Protein AF-A0A7C6JVG3-F1 (afdb_monomer)

Structure (mmCIF, N/CA/C/O backbone):
data_AF-A0A7C6JVG3-F1
#
_entry.id   AF-A0A7C6JVG3-F1
#
loop_
_atom_site.group_PDB
_atom_site.id
_atom_site.type_symbol
_atom_site.label_atom_id
_atom_site.label_alt_id
_atom_site.label_comp_id
_atom_site.label_asym_id
_atom_site.label_entity_id
_atom_site.label_seq_id
_atom_site.pdbx_PDB_ins_code
_atom_site.Cartn_x
_atom_site.Cartn_y
_atom_site.Cartn_z
_atom_site.occupancy
_atom_site.B_iso_or_equiv
_atom_site.auth_seq_id
_atom_site.auth_comp_id
_atom_site.auth_asym_id
_atom_site.auth_atom_id
_atom_site.pdbx_PDB_model_num
ATOM 1 N N . MET A 1 1 ? 0.412 -24.689 25.038 1.00 75.25 1 MET A N 1
ATOM 2 C CA . MET A 1 1 ? 0.432 -23.266 24.631 1.00 75.25 1 MET A CA 1
ATOM 3 C C . MET A 1 1 ? -0.955 -22.694 24.893 1.00 75.25 1 MET A C 1
ATOM 5 O O . MET A 1 1 ? -1.915 -23.404 24.629 1.00 75.25 1 MET A O 1
ATOM 9 N N . GLN A 1 2 ? -1.073 -21.502 25.481 1.00 91.62 2 GLN A N 1
ATOM 10 C CA . GLN A 1 2 ? -2.370 -20.854 25.748 1.00 91.62 2 GLN A CA 1
ATOM 11 C C . GLN A 1 2 ? -2.639 -19.769 24.689 1.00 91.62 2 GLN A C 1
ATOM 13 O O . GLN A 1 2 ? -1.689 -19.260 24.100 1.00 91.62 2 GLN A O 1
ATOM 18 N N . SER A 1 3 ? -3.911 -19.444 24.431 1.00 92.44 3 SER A N 1
ATOM 19 C CA . SER A 1 3 ? -4.344 -18.483 23.402 1.00 92.44 3 SER A CA 1
ATOM 20 C C . SER A 1 3 ? -5.094 -17.310 24.038 1.00 92.44 3 SER A C 1
ATOM 22 O O . SER A 1 3 ? -5.972 -17.516 24.876 1.00 92.44 3 SER A O 1
ATOM 24 N N . LEU A 1 4 ? -4.746 -16.089 23.627 1.00 92.50 4 LEU A N 1
ATOM 25 C CA . LEU A 1 4 ? -5.483 -14.865 23.933 1.00 92.50 4 LEU A CA 1
ATOM 26 C C . LEU A 1 4 ? -6.279 -14.456 22.694 1.00 92.50 4 LEU A C 1
ATOM 28 O O . LEU A 1 4 ? -5.717 -14.383 21.605 1.00 92.50 4 LEU A O 1
ATOM 32 N N . ASN A 1 5 ? -7.570 -14.181 22.870 1.00 93.50 5 ASN A N 1
ATOM 33 C CA . ASN A 1 5 ? -8.481 -13.836 21.781 1.00 93.50 5 ASN A CA 1
ATOM 34 C C . ASN A 1 5 ? -9.081 -12.454 22.044 1.00 93.50 5 ASN A C 1
ATOM 36 O O . ASN A 1 5 ? -9.741 -12.248 23.063 1.00 93.50 5 ASN A O 1
ATOM 40 N N . PHE A 1 6 ? -8.849 -11.512 21.135 1.00 94.25 6 PHE A N 1
ATOM 41 C CA . PHE A 1 6 ? -9.436 -10.173 21.145 1.00 94.25 6 PHE A CA 1
ATOM 42 C C . PHE A 1 6 ? -9.564 -9.662 19.705 1.00 94.25 6 PHE A C 1
ATOM 44 O O . PHE A 1 6 ? -8.963 -10.223 18.793 1.00 94.25 6 PHE A O 1
ATOM 51 N N . ASN A 1 7 ? -10.368 -8.619 19.499 1.00 91.38 7 ASN A N 1
ATOM 52 C CA . ASN A 1 7 ? -10.447 -7.946 18.207 1.00 91.38 7 ASN A CA 1
ATOM 53 C C . ASN A 1 7 ? -9.240 -7.007 18.063 1.00 91.38 7 ASN A C 1
ATOM 55 O O . ASN A 1 7 ? -9.133 -6.032 18.806 1.00 91.38 7 ASN A O 1
ATOM 59 N N . ASP A 1 8 ? -8.343 -7.321 17.132 1.00 91.00 8 ASP A N 1
ATOM 60 C CA . ASP A 1 8 ? -7.106 -6.581 16.861 1.00 91.00 8 ASP A CA 1
ATOM 61 C C . ASP A 1 8 ? -7.293 -5.398 15.891 1.00 91.00 8 ASP A C 1
ATOM 63 O O . ASP A 1 8 ? -6.340 -4.674 15.602 1.00 91.00 8 ASP A O 1
ATOM 67 N N . GLY A 1 9 ? -8.527 -5.156 15.440 1.00 91.94 9 GLY A N 1
ATOM 68 C CA . GLY A 1 9 ? -8.923 -3.978 14.673 1.00 91.94 9 GLY A CA 1
ATOM 69 C C . GLY A 1 9 ? -8.650 -4.059 13.172 1.00 91.94 9 GLY A C 1
ATOM 70 O O . GLY A 1 9 ? -8.957 -3.096 12.467 1.00 91.94 9 GLY A O 1
ATOM 71 N N . TYR A 1 10 ? -8.108 -5.166 12.652 1.00 94.19 10 TYR A N 1
ATOM 72 C CA . TYR A 1 10 ? -7.883 -5.298 11.212 1.00 94.19 10 TYR A CA 1
ATOM 73 C C . TYR A 1 10 ? -9.198 -5.336 10.425 1.00 94.19 10 TYR A C 1
ATOM 75 O O . TYR A 1 10 ? -10.163 -6.009 10.787 1.00 94.19 10 TYR A O 1
ATOM 83 N N . LYS A 1 11 ? -9.208 -4.623 9.298 1.00 93.50 11 LYS A N 1
ATOM 84 C CA . LYS A 1 11 ? -10.238 -4.708 8.260 1.00 93.50 11 LYS A CA 1
ATOM 85 C C . LYS A 1 11 ? -9.627 -5.227 6.974 1.00 93.50 11 LYS A C 1
ATOM 87 O O . LYS A 1 11 ? -8.496 -4.871 6.649 1.00 93.50 11 LYS A O 1
ATOM 92 N N . GLU A 1 12 ? -10.390 -6.032 6.249 1.00 94.69 12 GLU A N 1
ATOM 93 C CA . GLU A 1 12 ? -9.956 -6.723 5.036 1.00 94.69 12 GLU A CA 1
ATOM 94 C C . GLU A 1 12 ? -10.675 -6.178 3.800 1.00 94.69 12 GLU A C 1
ATOM 96 O O . GLU A 1 12 ? -11.862 -5.850 3.843 1.00 94.69 12 GLU A O 1
ATOM 101 N N . PHE A 1 13 ? -9.943 -6.083 2.692 1.00 92.50 13 PHE A N 1
ATOM 102 C CA . PHE A 1 13 ? -10.428 -5.554 1.423 1.00 92.50 13 PHE A CA 1
ATOM 103 C C . PHE A 1 13 ? -9.912 -6.422 0.278 1.00 92.50 13 PHE A C 1
ATOM 105 O O . PHE A 1 13 ? -8.703 -6.619 0.145 1.00 92.50 13 PHE A O 1
ATOM 112 N N . CYS A 1 14 ? -10.818 -6.909 -0.569 1.00 94.75 14 CYS A N 1
ATOM 113 C CA . CYS A 1 14 ? -10.450 -7.597 -1.801 1.00 94.75 14 CYS A CA 1
ATOM 114 C C . CYS A 1 14 ? -10.175 -6.590 -2.926 1.00 94.75 14 CYS A C 1
ATOM 116 O O . CYS A 1 14 ? -10.896 -5.606 -3.114 1.00 94.75 14 CYS A O 1
ATOM 118 N N . ILE A 1 15 ? -9.125 -6.834 -3.704 1.00 94.56 15 ILE A N 1
ATOM 119 C CA . ILE A 1 15 ? -8.788 -6.013 -4.868 1.00 94.56 15 ILE A CA 1
ATOM 120 C C . ILE A 1 15 ? -9.606 -6.504 -6.062 1.00 94.56 15 ILE A C 1
ATOM 122 O O . ILE A 1 15 ? -9.512 -7.664 -6.443 1.00 94.56 15 ILE A O 1
ATOM 126 N N . ASN A 1 16 ? -10.372 -5.611 -6.695 1.00 93.38 16 ASN A N 1
ATOM 127 C CA . ASN A 1 16 ? -11.180 -5.909 -7.888 1.00 93.38 16 ASN A CA 1
ATOM 128 C C . ASN A 1 16 ? -12.170 -7.080 -7.714 1.00 93.38 16 ASN A C 1
ATOM 130 O O . ASN A 1 16 ? -12.418 -7.814 -8.668 1.00 93.38 16 ASN A O 1
ATOM 134 N N . ASN A 1 17 ? -12.746 -7.239 -6.516 1.00 94.75 17 ASN A N 1
ATOM 135 C CA . ASN A 1 17 ? -13.638 -8.353 -6.157 1.00 94.75 17 ASN A CA 1
ATOM 136 C C . ASN A 1 17 ? -12.985 -9.745 -6.272 1.00 94.75 17 ASN A C 1
ATOM 138 O O . ASN A 1 17 ? -13.682 -10.745 -6.419 1.00 94.75 17 ASN A O 1
ATOM 142 N N . ASP A 1 18 ? -11.655 -9.813 -6.219 1.00 95.62 18 ASP A N 1
ATOM 143 C CA . ASP A 1 18 ? -10.903 -11.062 -6.186 1.00 95.62 18 ASP A CA 1
ATOM 144 C C . ASP A 1 18 ? -10.586 -11.430 -4.731 1.00 95.62 18 ASP A C 1
ATOM 146 O O . ASP A 1 18 ? -9.718 -10.827 -4.094 1.00 95.62 18 ASP A O 1
ATOM 150 N N . GLU A 1 19 ? -11.300 -12.422 -4.194 1.00 94.81 19 GLU A N 1
ATOM 151 C CA . GLU A 1 19 ? -11.136 -12.912 -2.816 1.00 94.81 19 GLU A CA 1
ATOM 152 C C . GLU A 1 19 ? -9.759 -13.538 -2.553 1.00 94.81 19 GLU A C 1
ATOM 154 O O . GLU A 1 19 ? -9.372 -13.716 -1.402 1.00 94.81 19 GLU A O 1
ATOM 159 N N . THR A 1 20 ? -8.976 -13.833 -3.594 1.00 94.94 20 THR A N 1
ATOM 160 C CA . THR A 1 20 ? -7.588 -14.293 -3.432 1.00 94.94 20 THR A CA 1
ATOM 161 C C . THR A 1 20 ? -6.608 -13.135 -3.232 1.00 94.94 20 THR A C 1
ATOM 163 O O . THR A 1 20 ? -5.456 -13.344 -2.848 1.00 94.94 20 THR A O 1
ATOM 166 N N . ARG A 1 21 ? -7.056 -11.895 -3.463 1.00 95.38 21 ARG A N 1
ATOM 167 C CA . ARG A 1 21 ? -6.243 -10.679 -3.401 1.00 95.38 21 ARG A CA 1
ATOM 168 C C . ARG A 1 21 ? -6.729 -9.775 -2.282 1.00 95.38 21 ARG A C 1
ATOM 170 O O . ARG A 1 21 ? -7.323 -8.725 -2.527 1.00 95.38 21 ARG A O 1
ATOM 177 N N . VAL A 1 22 ? -6.458 -10.195 -1.052 1.00 96.25 22 VAL A N 1
ATOM 178 C CA . VAL A 1 22 ? -6.876 -9.483 0.158 1.00 96.25 22 VAL A CA 1
ATOM 179 C C . VAL A 1 22 ? -5.733 -8.647 0.716 1.00 96.25 22 VAL A C 1
ATOM 181 O O . VAL A 1 22 ? -4.629 -9.141 0.939 1.00 96.25 22 VAL A O 1
ATOM 184 N N . ILE A 1 23 ? -6.017 -7.374 0.973 1.00 95.38 23 ILE A N 1
ATOM 185 C CA . ILE A 1 23 ? -5.178 -6.498 1.791 1.00 95.38 23 ILE A CA 1
ATOM 186 C C . ILE A 1 23 ? -5.904 -6.215 3.100 1.00 95.38 23 ILE A C 1
ATOM 188 O O . ILE A 1 23 ? -7.136 -6.188 3.140 1.00 95.38 23 ILE A O 1
ATOM 192 N N . ARG A 1 24 ? -5.150 -5.973 4.169 1.00 94.75 24 ARG A N 1
ATOM 193 C CA . ARG A 1 24 ? -5.725 -5.616 5.464 1.00 94.75 24 ARG A CA 1
ATOM 194 C C . ARG A 1 24 ? -4.951 -4.497 6.129 1.00 94.75 24 ARG A C 1
ATOM 196 O O . ARG A 1 24 ? -3.743 -4.391 5.949 1.00 94.75 24 ARG A O 1
ATOM 203 N N . PHE A 1 25 ? -5.645 -3.687 6.911 1.00 93.12 25 PHE A N 1
ATOM 204 C CA . PHE A 1 25 ? -5.031 -2.683 7.776 1.00 93.12 25 PHE A CA 1
ATOM 205 C C . PHE A 1 25 ? -5.912 -2.430 8.994 1.00 93.12 25 PHE A C 1
ATOM 207 O O . PHE A 1 25 ? -7.112 -2.702 8.960 1.00 93.12 25 PHE A O 1
ATOM 214 N N . ASN A 1 26 ? -5.314 -1.915 10.064 1.00 93.19 26 ASN A N 1
ATOM 215 C CA . ASN A 1 26 ? -6.041 -1.479 11.247 1.00 93.19 26 ASN A CA 1
ATOM 216 C C . ASN A 1 26 ? -6.343 0.028 11.131 1.00 93.19 26 ASN A C 1
ATOM 218 O O . ASN A 1 26 ? -5.409 0.826 11.184 1.00 93.19 26 ASN A O 1
ATOM 222 N N . PRO A 1 27 ? -7.611 0.460 11.003 1.00 89.31 27 PRO A N 1
ATOM 223 C CA . PRO A 1 27 ? -7.951 1.883 10.931 1.00 89.31 27 PRO A CA 1
ATOM 224 C C . PRO A 1 27 ? -7.640 2.679 12.207 1.00 89.31 27 PRO A C 1
ATOM 226 O O . PRO A 1 27 ? -7.595 3.906 12.166 1.00 89.31 27 PRO A O 1
ATOM 229 N N . ALA A 1 28 ? -7.440 1.999 13.339 1.00 89.94 28 ALA A N 1
ATOM 230 C CA . ALA A 1 28 ? -6.997 2.611 14.589 1.00 89.94 28 ALA A CA 1
ATOM 231 C C . ALA A 1 28 ? -5.481 2.871 14.623 1.00 89.94 28 ALA A C 1
ATOM 233 O O . ALA A 1 28 ? -5.003 3.552 15.532 1.00 89.94 28 ALA A O 1
ATOM 234 N N . ASP A 1 29 ? -4.716 2.351 13.656 1.00 90.56 29 ASP A N 1
ATOM 235 C CA . ASP A 1 29 ? -3.298 2.670 13.508 1.00 90.56 29 ASP A CA 1
ATOM 236 C C . ASP A 1 29 ? -3.132 4.060 12.883 1.00 90.56 29 ASP A C 1
ATOM 238 O O . ASP A 1 29 ? -2.975 4.232 11.673 1.00 90.56 29 ASP A O 1
ATOM 242 N N . TYR A 1 30 ? -3.140 5.082 13.736 1.00 83.94 30 TYR A N 1
ATOM 243 C CA . TYR A 1 30 ? -2.896 6.460 13.314 1.00 83.94 30 TYR A CA 1
ATOM 244 C C . TYR A 1 30 ? -1.495 6.669 12.716 1.00 83.94 30 TYR A C 1
ATOM 246 O O . TYR A 1 30 ? -1.311 7.606 11.936 1.00 83.94 30 TYR A O 1
ATOM 254 N N . GLY A 1 31 ? -0.531 5.789 13.019 1.00 89.75 31 GLY A N 1
ATOM 255 C CA . GLY A 1 31 ? 0.799 5.799 12.410 1.00 89.75 31 GLY A CA 1
ATOM 256 C C . GLY A 1 31 ? 0.752 5.531 10.905 1.00 89.75 31 GLY A C 1
ATOM 257 O O . GLY A 1 31 ? 1.593 6.036 10.165 1.00 89.75 31 GLY A O 1
ATOM 258 N N . MET A 1 32 ? -0.285 4.847 10.412 1.00 91.38 32 MET A N 1
ATOM 259 C CA . MET A 1 32 ? -0.494 4.624 8.980 1.00 91.38 32 MET A CA 1
ATOM 260 C C . MET A 1 32 ? -0.569 5.935 8.181 1.00 91.38 32 MET A C 1
ATOM 262 O O . MET A 1 32 ? -0.088 5.979 7.050 1.00 91.38 32 MET A O 1
ATOM 266 N N . LEU A 1 33 ? -1.112 7.021 8.751 1.00 87.06 33 LEU A N 1
ATOM 267 C CA . LEU A 1 33 ? -1.165 8.331 8.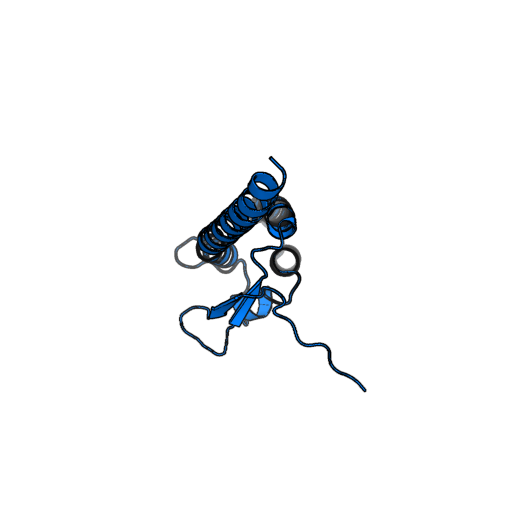080 1.00 87.06 33 LEU A CA 1
ATOM 268 C C . LEU A 1 33 ? 0.228 8.927 7.866 1.00 87.06 33 LEU A C 1
ATOM 270 O O . LEU A 1 33 ? 0.512 9.489 6.804 1.00 87.06 33 LEU A O 1
ATOM 274 N N . GLU A 1 34 ? 1.096 8.803 8.869 1.00 90.62 34 GLU A N 1
ATOM 275 C CA . GLU A 1 34 ? 2.490 9.229 8.773 1.00 90.62 34 GLU A CA 1
ATOM 276 C C . GLU A 1 34 ? 3.216 8.407 7.707 1.00 90.62 34 GLU A C 1
ATOM 278 O O . GLU A 1 34 ? 3.797 8.986 6.782 1.00 90.62 34 GLU A O 1
ATOM 283 N N . ARG A 1 35 ? 3.092 7.073 7.773 1.00 94.88 35 ARG A N 1
ATOM 284 C CA . ARG A 1 35 ? 3.708 6.159 6.801 1.00 94.88 35 ARG A CA 1
ATOM 285 C C . ARG A 1 35 ? 3.227 6.445 5.382 1.00 94.88 35 ARG A C 1
ATOM 287 O O . ARG A 1 35 ? 4.046 6.548 4.475 1.00 94.88 35 ARG A O 1
ATOM 294 N N . PHE A 1 36 ? 1.929 6.685 5.190 1.00 92.25 36 PHE A N 1
ATOM 295 C CA . PHE A 1 36 ? 1.349 7.087 3.903 1.00 92.25 36 PHE A CA 1
ATOM 296 C C . PHE A 1 36 ? 1.947 8.393 3.372 1.00 92.25 36 PHE A C 1
ATOM 298 O O . PHE A 1 36 ? 2.368 8.471 2.216 1.00 92.25 36 PHE A O 1
ATOM 305 N N . SER A 1 37 ? 2.019 9.423 4.217 1.00 90.56 37 SER A N 1
ATOM 306 C CA . SER A 1 37 ? 2.580 10.727 3.847 1.00 90.56 37 SER A CA 1
ATOM 307 C C . SER A 1 37 ? 4.059 10.628 3.463 1.00 90.56 37 SER A C 1
ATOM 309 O O . SER A 1 37 ? 4.480 11.202 2.454 1.00 90.56 37 SER A O 1
ATOM 311 N N . GLN A 1 38 ? 4.851 9.879 4.233 1.00 95.75 38 GLN A N 1
ATOM 312 C CA . GLN A 1 38 ? 6.276 9.689 3.971 1.00 95.75 38 GLN A CA 1
ATOM 313 C C . GLN A 1 38 ? 6.517 8.833 2.722 1.00 95.75 38 GLN A C 1
ATOM 315 O O . GLN A 1 38 ? 7.276 9.250 1.845 1.00 95.75 38 GLN A O 1
ATOM 320 N N . ALA A 1 39 ? 5.802 7.714 2.587 1.00 96.50 39 ALA A N 1
ATOM 321 C CA . ALA A 1 39 ? 5.862 6.842 1.420 1.00 96.50 39 ALA A CA 1
ATOM 322 C C . ALA A 1 39 ? 5.562 7.598 0.128 1.00 96.50 39 ALA A C 1
ATOM 324 O O . ALA A 1 39 ? 6.334 7.535 -0.828 1.00 96.50 39 ALA A O 1
ATOM 325 N N . ARG A 1 40 ? 4.489 8.399 0.115 1.00 93.56 40 ARG A N 1
ATOM 326 C CA . ARG A 1 40 ? 4.125 9.212 -1.049 1.00 93.56 40 ARG A CA 1
ATOM 327 C C . ARG A 1 40 ? 5.239 10.184 -1.443 1.00 93.56 40 ARG A C 1
ATOM 329 O O . ARG A 1 40 ? 5.544 10.301 -2.625 1.00 93.56 40 ARG A O 1
ATOM 336 N N . LYS A 1 41 ? 5.867 10.863 -0.475 1.00 95.19 41 LYS A N 1
ATOM 337 C CA . LYS A 1 41 ? 6.992 11.780 -0.743 1.00 95.19 41 LYS A CA 1
ATOM 338 C C . LYS A 1 41 ? 8.198 11.048 -1.330 1.00 95.19 41 LYS A C 1
ATOM 340 O O . LYS A 1 41 ? 8.823 11.569 -2.248 1.00 95.19 41 LYS A O 1
ATOM 345 N N . ASN A 1 42 ? 8.524 9.871 -0.804 1.00 96.88 42 ASN A N 1
ATOM 346 C CA . ASN A 1 42 ? 9.658 9.075 -1.272 1.00 96.88 42 ASN A CA 1
ATOM 347 C C . ASN A 1 42 ? 9.426 8.545 -2.692 1.00 96.88 42 ASN A C 1
ATOM 349 O O . ASN A 1 42 ? 10.317 8.654 -3.531 1.00 96.88 42 ASN A O 1
ATOM 353 N N . ILE A 1 43 ? 8.217 8.050 -2.977 1.00 95.75 43 ILE A N 1
ATOM 354 C CA . ILE A 1 43 ? 7.835 7.578 -4.313 1.00 95.75 43 ILE A CA 1
ATOM 355 C C . ILE A 1 43 ? 7.922 8.714 -5.335 1.00 95.75 43 ILE A C 1
ATOM 357 O O . ILE A 1 43 ? 8.572 8.537 -6.359 1.00 95.75 43 ILE A O 1
ATOM 361 N N . ILE A 1 44 ? 7.332 9.882 -5.049 1.00 92.38 44 ILE A N 1
ATOM 362 C CA . ILE A 1 44 ? 7.355 11.031 -5.974 1.00 92.38 44 ILE A CA 1
ATOM 363 C C . ILE A 1 44 ? 8.796 11.424 -6.309 1.00 92.38 44 ILE A C 1
ATOM 365 O O . ILE A 1 44 ? 9.158 11.464 -7.476 1.00 92.38 44 ILE A O 1
ATOM 369 N N . LYS A 1 45 ? 9.658 11.595 -5.296 1.00 93.44 45 LYS A N 1
ATOM 370 C CA . LYS A 1 45 ? 11.079 11.918 -5.519 1.00 93.44 45 LYS A CA 1
ATOM 371 C C . LYS A 1 45 ? 11.787 10.901 -6.420 1.00 93.44 45 LYS A C 1
ATOM 373 O O . LYS A 1 45 ? 12.635 11.276 -7.228 1.00 93.44 45 LYS A O 1
ATOM 378 N N 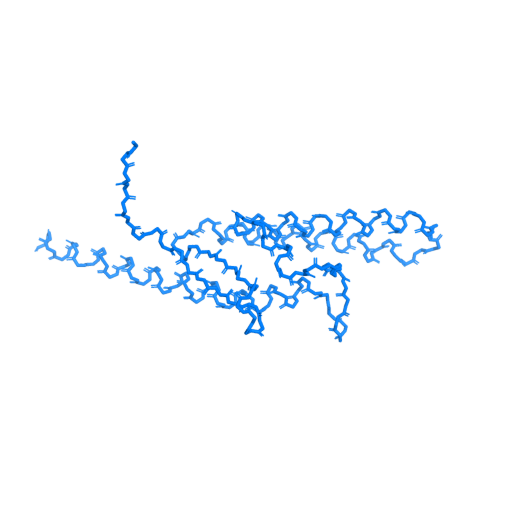. SER A 1 46 ? 11.474 9.618 -6.247 1.00 92.12 46 SER A N 1
ATOM 379 C CA . SER A 1 46 ? 12.081 8.529 -7.009 1.00 92.12 46 SER A CA 1
ATOM 380 C C . SER A 1 46 ? 11.594 8.500 -8.459 1.00 92.12 46 SER A C 1
ATOM 382 O O . SER A 1 46 ? 12.410 8.341 -9.363 1.00 92.12 46 SER A O 1
ATOM 384 N N . VAL A 1 47 ? 10.296 8.713 -8.686 1.00 89.12 47 VAL A N 1
ATOM 385 C CA . VAL A 1 47 ? 9.695 8.759 -10.027 1.00 89.12 47 VAL A CA 1
ATOM 386 C C . VAL A 1 47 ? 10.129 10.011 -10.789 1.00 89.12 47 VAL A C 1
ATOM 388 O O . VAL A 1 47 ? 10.547 9.887 -11.935 1.00 89.12 47 VAL A O 1
ATOM 391 N N . ASP A 1 48 ? 10.154 11.181 -10.147 1.00 87.12 48 ASP A N 1
ATOM 392 C CA . ASP A 1 48 ? 10.643 12.423 -10.767 1.00 87.12 48 ASP A CA 1
ATOM 393 C C . ASP A 1 48 ? 12.095 12.256 -11.249 1.00 87.12 48 ASP A C 1
ATOM 395 O O . ASP A 1 48 ? 12.460 12.658 -12.351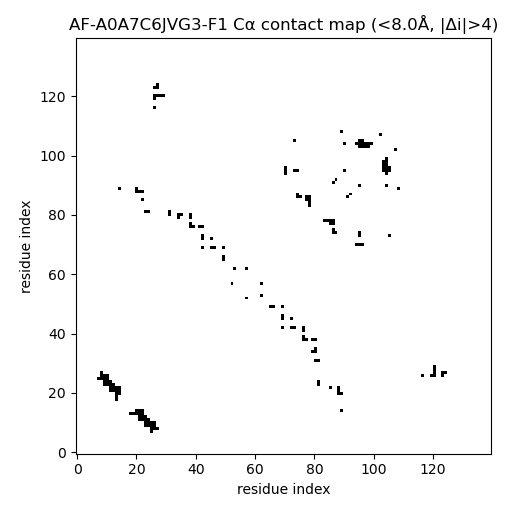 1.00 87.12 48 ASP A O 1
ATOM 399 N N . SER A 1 49 ? 12.933 11.591 -10.443 1.00 82.06 49 SER A N 1
ATOM 400 C CA . SER A 1 49 ? 14.325 11.294 -10.808 1.00 82.06 49 SER A CA 1
ATOM 401 C C . SER A 1 49 ? 14.440 10.355 -12.015 1.00 82.06 49 SER A C 1
ATOM 403 O O . SER A 1 49 ? 15.442 10.405 -12.726 1.00 82.06 49 SER A O 1
ATOM 405 N N . LEU A 1 50 ? 13.441 9.497 -12.238 1.00 80.38 50 LEU A N 1
ATOM 406 C CA . LEU A 1 50 ? 13.382 8.578 -13.372 1.00 80.38 50 LEU A CA 1
ATOM 407 C C . LEU A 1 50 ? 12.967 9.288 -14.658 1.00 80.38 50 LEU A C 1
ATOM 409 O O . LEU A 1 50 ? 13.611 9.107 -15.689 1.00 80.38 50 LEU A O 1
ATOM 413 N N . GLU A 1 51 ? 11.939 10.133 -14.590 1.00 74.56 51 GLU A N 1
ATOM 414 C CA . GLU A 1 51 ? 11.469 10.920 -15.736 1.00 74.56 51 GLU A CA 1
ATOM 415 C C . GLU A 1 51 ? 12.540 11.896 -16.246 1.00 74.56 51 GLU A C 1
ATOM 417 O O . GLU A 1 51 ? 12.670 12.091 -17.452 1.00 74.56 51 GLU A O 1
ATOM 422 N N . LEU A 1 52 ? 13.361 12.454 -15.347 1.00 66.62 52 LEU A N 1
ATOM 423 C CA . LEU A 1 52 ? 14.476 13.340 -15.706 1.00 66.62 52 LEU A CA 1
ATOM 424 C C . LEU A 1 52 ? 15.622 12.631 -16.446 1.00 66.62 52 LEU A C 1
ATOM 426 O O . LEU A 1 52 ? 16.341 13.285 -17.198 1.00 66.62 52 LEU A O 1
ATOM 430 N N . LYS A 1 53 ? 15.813 11.324 -16.226 1.00 66.81 53 LYS A N 1
ATOM 431 C CA . LYS A 1 53 ? 16.905 10.537 -16.828 1.00 66.81 53 LYS A CA 1
ATOM 432 C C . LYS A 1 53 ? 16.491 9.866 -18.139 1.00 66.81 53 LYS A C 1
ATOM 434 O O . LYS A 1 53 ? 17.248 9.881 -19.096 1.00 66.81 53 LYS A O 1
ATOM 439 N N . ALA A 1 54 ? 15.238 9.422 -18.249 1.00 61.22 54 ALA A N 1
ATOM 440 C CA . ALA A 1 54 ? 14.705 8.768 -19.450 1.00 61.22 54 ALA A CA 1
ATOM 441 C C . ALA A 1 54 ? 14.640 9.654 -20.723 1.00 61.22 54 ALA A C 1
ATOM 443 O O . ALA A 1 54 ? 14.190 9.187 -21.768 1.00 61.22 54 ALA A O 1
ATOM 444 N N . GLY A 1 55 ? 15.041 10.929 -20.649 1.00 56.09 55 GLY A N 1
ATOM 445 C CA . GLY A 1 55 ? 15.125 11.853 -21.786 1.00 56.09 55 GLY A CA 1
ATOM 446 C C . GLY A 1 55 ? 16.471 11.863 -22.530 1.00 56.09 55 GLY A C 1
ATOM 447 O O . GLY A 1 55 ? 16.589 12.605 -23.506 1.00 56.09 55 GLY A O 1
ATOM 448 N N . GLY A 1 56 ? 17.474 11.099 -22.076 1.00 59.66 56 GLY A N 1
ATOM 449 C CA . GLY A 1 56 ? 18.787 10.955 -22.723 1.00 59.66 56 GLY A CA 1
ATOM 450 C C . GLY A 1 56 ? 18.906 9.716 -23.624 1.00 59.66 56 GLY A C 1
ATOM 451 O O . GLY A 1 56 ? 18.092 8.799 -23.540 1.00 59.66 56 GLY A O 1
ATOM 452 N N . GLU A 1 57 ? 19.937 9.667 -24.478 1.00 62.12 57 GLU A N 1
ATOM 453 C CA . GLU A 1 57 ? 20.414 8.422 -25.119 1.00 62.12 57 GLU A CA 1
ATOM 454 C C . GLU A 1 57 ? 21.153 7.556 -24.078 1.00 62.12 57 GLU A C 1
ATOM 456 O O . GLU A 1 57 ? 22.343 7.283 -24.208 1.00 62.12 57 GLU A O 1
ATOM 461 N N . ASP A 1 58 ? 20.471 7.174 -22.999 1.00 62.69 58 ASP A N 1
ATOM 462 C CA . ASP A 1 58 ? 21.052 6.301 -21.977 1.00 62.69 58 ASP A CA 1
ATOM 463 C C . ASP A 1 58 ? 21.121 4.861 -22.518 1.00 62.69 58 ASP A C 1
ATOM 465 O O . ASP A 1 58 ? 20.198 4.383 -23.193 1.00 62.69 58 ASP A O 1
ATOM 469 N N . GLU A 1 59 ? 22.212 4.142 -22.226 1.00 68.62 59 GLU A N 1
ATOM 470 C CA . GLU A 1 59 ? 22.327 2.726 -22.580 1.00 68.62 59 GLU A CA 1
ATOM 471 C C . GLU A 1 59 ? 21.160 1.939 -21.953 1.00 68.62 59 GLU A C 1
ATOM 473 O O . GLU A 1 59 ? 20.743 2.178 -20.814 1.00 68.62 59 GLU A O 1
ATOM 478 N N . LEU A 1 60 ? 20.607 0.982 -22.707 1.00 71.94 60 LEU A N 1
ATOM 479 C CA . LEU A 1 60 ? 19.430 0.203 -22.296 1.00 71.94 60 LEU A CA 1
ATOM 480 C C . LEU A 1 60 ? 19.597 -0.443 -20.908 1.00 71.94 60 LEU A C 1
ATOM 482 O O . LEU A 1 60 ? 18.622 -0.546 -20.158 1.00 71.94 60 LEU A O 1
ATOM 486 N N . ASP A 1 61 ? 20.822 -0.836 -20.557 1.00 75.81 61 ASP A N 1
ATOM 487 C CA . ASP A 1 61 ? 21.153 -1.470 -19.281 1.00 75.81 61 ASP A CA 1
ATOM 488 C C . ASP A 1 61 ? 21.107 -0.484 -18.099 1.00 75.81 61 ASP A C 1
ATOM 490 O O . ASP A 1 61 ? 20.586 -0.827 -17.034 1.00 75.81 61 ASP A O 1
ATOM 494 N N . GLU A 1 62 ? 21.561 0.761 -18.281 1.00 76.38 62 GLU A N 1
ATOM 495 C CA . GLU A 1 62 ? 21.483 1.809 -17.249 1.00 76.38 62 GLU A CA 1
ATOM 496 C C . GLU A 1 62 ? 20.026 2.196 -16.971 1.00 76.38 62 GLU A C 1
ATOM 498 O O . GLU A 1 62 ? 19.592 2.286 -15.815 1.00 76.38 62 GLU A O 1
ATOM 503 N N . THR A 1 63 ? 19.231 2.314 -18.037 1.00 79.00 63 THR A N 1
ATOM 504 C CA . THR A 1 63 ? 17.787 2.559 -17.942 1.00 79.00 63 THR A CA 1
ATOM 505 C C . THR A 1 63 ? 17.074 1.410 -17.217 1.00 79.00 63 THR A C 1
ATOM 507 O O . THR A 1 63 ? 16.220 1.641 -16.356 1.00 79.00 63 THR A O 1
ATOM 510 N N . ALA A 1 64 ? 17.432 0.156 -17.512 1.00 83.69 64 ALA A N 1
ATOM 511 C CA . ALA A 1 64 ? 16.857 -1.020 -16.857 1.00 83.69 64 ALA A CA 1
ATOM 512 C C . ALA A 1 64 ? 17.210 -1.103 -15.359 1.00 83.69 64 ALA A C 1
ATOM 514 O O . ALA A 1 64 ? 16.353 -1.467 -14.541 1.00 83.69 64 ALA A O 1
ATOM 515 N N . GLY A 1 65 ? 18.442 -0.736 -14.987 1.00 87.06 65 GLY A N 1
ATOM 516 C CA . GLY A 1 65 ? 18.877 -0.633 -13.593 1.00 87.06 65 GLY A CA 1
ATOM 517 C C . GLY A 1 65 ? 18.040 0.379 -12.813 1.00 87.06 65 GLY A C 1
ATOM 518 O O . GLY A 1 65 ? 17.435 0.034 -11.796 1.00 87.06 65 GLY A O 1
ATOM 519 N N . LEU A 1 66 ? 17.892 1.590 -13.354 1.00 87.25 66 LEU A N 1
ATOM 520 C CA . LEU A 1 66 ? 17.095 2.651 -12.739 1.00 87.25 66 LEU A CA 1
ATOM 521 C C . LEU A 1 66 ? 15.617 2.256 -12.576 1.00 87.25 66 LEU A C 1
ATOM 523 O O . LEU A 1 66 ? 15.031 2.445 -11.509 1.00 87.25 66 LEU A O 1
ATOM 527 N N . LEU A 1 67 ? 15.009 1.649 -13.602 1.00 89.12 67 LEU A N 1
ATOM 528 C CA . LEU A 1 67 ? 13.631 1.142 -13.527 1.00 89.12 67 LEU A CA 1
ATOM 529 C C . LEU A 1 67 ? 13.469 0.089 -12.422 1.00 89.12 67 LEU A C 1
ATOM 531 O O . LEU A 1 67 ? 12.429 0.041 -11.759 1.00 89.12 67 LEU A O 1
ATOM 535 N N . THR A 1 68 ? 14.487 -0.749 -12.214 1.00 91.62 68 THR A N 1
ATOM 536 C CA . THR A 1 68 ? 14.498 -1.773 -11.162 1.00 91.62 68 THR A CA 1
ATOM 537 C C . THR A 1 68 ? 14.576 -1.143 -9.772 1.00 91.62 68 THR A C 1
ATOM 539 O O . THR A 1 68 ? 13.818 -1.538 -8.885 1.00 91.62 68 THR A O 1
ATOM 542 N N . GLU A 1 69 ? 15.425 -0.132 -9.586 1.00 93.06 69 GLU A N 1
ATOM 543 C CA . GLU A 1 69 ? 15.539 0.611 -8.325 1.00 93.06 69 GLU A CA 1
ATOM 544 C C . GLU A 1 69 ? 14.220 1.294 -7.951 1.00 93.06 69 GLU A C 1
ATOM 546 O O . GLU A 1 69 ? 13.706 1.089 -6.850 1.00 93.06 69 GLU A O 1
ATOM 551 N N . VAL A 1 70 ? 13.620 2.035 -8.888 1.00 94.38 70 VAL A N 1
ATOM 552 C CA . VAL A 1 70 ? 12.341 2.725 -8.655 1.00 94.38 70 VAL A CA 1
ATOM 553 C C . VAL A 1 70 ? 11.221 1.729 -8.383 1.00 94.38 70 VAL A C 1
ATOM 555 O O . VAL A 1 70 ? 10.417 1.926 -7.469 1.00 94.38 70 VAL A O 1
ATOM 558 N N . ARG A 1 71 ? 11.182 0.615 -9.124 1.00 94.94 71 ARG A N 1
ATOM 559 C CA . ARG A 1 71 ? 10.248 -0.478 -8.846 1.00 94.94 71 ARG A CA 1
ATOM 560 C C . ARG A 1 71 ? 10.394 -0.968 -7.406 1.00 94.94 71 ARG A C 1
ATOM 562 O O . ARG A 1 71 ? 9.381 -1.055 -6.714 1.00 94.94 71 ARG A O 1
ATOM 569 N N . ASN A 1 72 ? 11.603 -1.314 -6.971 1.00 96.12 72 ASN A N 1
ATOM 570 C CA . ASN A 1 72 ? 11.832 -1.885 -5.642 1.00 96.12 72 ASN A CA 1
ATOM 571 C C . ASN A 1 72 ? 11.476 -0.886 -4.542 1.00 96.12 72 ASN A C 1
ATOM 573 O O . ASN A 1 72 ? 10.761 -1.248 -3.610 1.00 96.12 72 ASN A O 1
ATOM 577 N N . LEU A 1 73 ? 11.845 0.385 -4.721 1.00 97.75 73 LEU A N 1
ATOM 578 C CA . LEU A 1 73 ? 11.446 1.456 -3.817 1.00 97.75 73 LEU A CA 1
ATOM 579 C C . LEU A 1 73 ? 9.923 1.542 -3.703 1.00 97.75 73 LEU A C 1
ATOM 581 O O . LEU A 1 73 ? 9.400 1.622 -2.598 1.00 97.75 73 LEU A O 1
ATOM 585 N N . ILE A 1 74 ? 9.179 1.483 -4.810 1.00 97.88 74 ILE A N 1
ATOM 586 C CA . ILE A 1 74 ? 7.712 1.521 -4.740 1.00 97.88 74 ILE A CA 1
ATOM 587 C C . ILE A 1 74 ? 7.158 0.295 -4.002 1.00 97.88 74 ILE A C 1
ATOM 589 O O . ILE A 1 74 ? 6.235 0.450 -3.205 1.00 97.88 74 ILE A O 1
ATOM 593 N N . TYR A 1 75 ? 7.715 -0.902 -4.211 1.00 97.81 75 TYR A N 1
ATOM 594 C CA . TYR A 1 75 ? 7.328 -2.089 -3.435 1.00 97.81 75 TYR A CA 1
ATOM 595 C C . TYR A 1 75 ? 7.540 -1.872 -1.932 1.00 97.81 75 TYR A C 1
ATOM 597 O O . TYR A 1 75 ? 6.614 -2.083 -1.149 1.00 97.81 75 TYR A O 1
ATOM 605 N N . GLU A 1 76 ? 8.724 -1.402 -1.539 1.00 98.19 76 GLU A N 1
ATOM 606 C CA . GLU A 1 76 ? 9.069 -1.117 -0.144 1.00 98.19 76 GLU A CA 1
ATOM 607 C C . GLU A 1 76 ? 8.156 -0.054 0.461 1.00 98.19 76 GLU A C 1
ATOM 609 O O . GLU A 1 76 ? 7.617 -0.248 1.546 1.00 98.19 76 GLU A O 1
ATOM 614 N N . GLN A 1 77 ? 7.935 1.054 -0.249 1.00 98.31 77 GLN A N 1
ATOM 615 C CA . GLN A 1 77 ? 7.106 2.146 0.246 1.00 98.31 77 GLN A CA 1
ATOM 616 C C . GLN A 1 77 ? 5.637 1.725 0.366 1.00 98.31 77 GLN A C 1
ATOM 618 O O . GLN A 1 77 ? 5.000 2.074 1.353 1.00 98.31 77 GLN A O 1
ATOM 623 N N . ILE A 1 78 ? 5.092 0.944 -0.575 1.00 97.94 78 ILE A N 1
ATOM 624 C CA . ILE A 1 78 ? 3.733 0.401 -0.439 1.00 97.94 78 ILE A CA 1
ATOM 625 C C . ILE A 1 78 ? 3.653 -0.550 0.755 1.00 97.94 78 ILE A C 1
ATOM 627 O O . ILE A 1 78 ? 2.747 -0.402 1.569 1.00 97.94 78 ILE A O 1
ATOM 631 N N . ASN A 1 79 ? 4.600 -1.475 0.911 1.00 9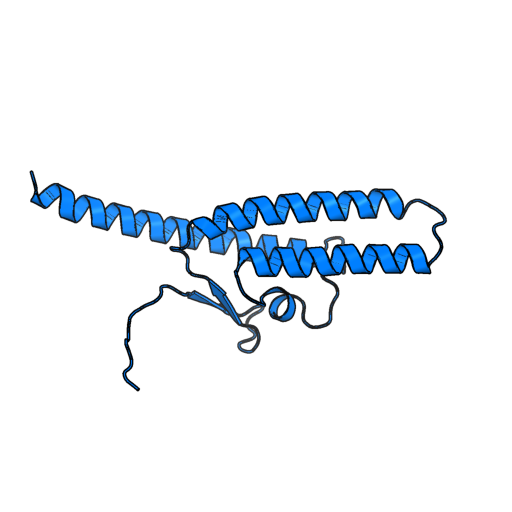8.06 79 ASN A N 1
ATOM 632 C CA . ASN A 1 79 ? 4.605 -2.380 2.059 1.00 98.06 79 ASN A CA 1
ATOM 633 C C . ASN A 1 79 ? 4.727 -1.620 3.388 1.00 98.06 79 ASN A C 1
ATOM 635 O O . ASN A 1 79 ? 4.017 -1.930 4.341 1.00 98.06 79 ASN A O 1
ATOM 639 N N . TYR A 1 80 ? 5.549 -0.571 3.428 1.00 97.88 80 TYR A N 1
ATOM 640 C CA . TYR A 1 80 ? 5.735 0.295 4.590 1.00 97.88 80 TYR A CA 1
ATOM 641 C C . TYR A 1 80 ? 4.441 0.993 5.031 1.00 97.88 80 TYR A C 1
ATOM 643 O O . TYR A 1 80 ? 4.170 1.078 6.225 1.00 97.88 80 TYR A O 1
ATOM 651 N N . ILE A 1 81 ? 3.592 1.447 4.099 1.00 95.88 81 ILE A N 1
ATOM 652 C CA . ILE A 1 81 ? 2.289 2.043 4.450 1.00 95.88 81 ILE A CA 1
ATOM 653 C C . ILE A 1 81 ? 1.466 1.069 5.303 1.00 95.88 81 ILE A C 1
ATOM 655 O O . ILE A 1 81 ? 0.946 1.446 6.357 1.00 95.88 81 ILE A O 1
ATOM 659 N N . PHE A 1 82 ? 1.372 -0.181 4.853 1.00 95.31 82 PHE A N 1
ATOM 660 C CA . PHE A 1 82 ? 0.505 -1.202 5.442 1.00 95.31 82 PHE A CA 1
ATOM 661 C C . PHE A 1 82 ? 1.181 -2.049 6.525 1.00 95.31 82 PHE A C 1
ATOM 663 O O . PHE A 1 82 ? 0.488 -2.828 7.174 1.00 95.31 82 PHE A O 1
ATOM 670 N N . ASP A 1 83 ? 2.495 -1.901 6.708 1.00 95.12 83 ASP A N 1
ATOM 671 C CA . ASP A 1 83 ? 3.330 -2.780 7.535 1.00 95.12 83 ASP A CA 1
ATOM 672 C C . ASP A 1 83 ? 3.123 -4.272 7.188 1.00 95.12 83 ASP A C 1
ATOM 674 O O . ASP A 1 83 ? 2.957 -5.137 8.046 1.00 95.12 83 ASP A O 1
ATOM 678 N N . ALA A 1 84 ? 3.021 -4.557 5.884 1.00 95.69 84 ALA A N 1
ATOM 679 C CA . ALA A 1 84 ? 2.688 -5.875 5.344 1.00 95.69 84 ALA A CA 1
ATOM 680 C C . ALA A 1 84 ? 3.069 -5.997 3.859 1.00 95.69 84 ALA A C 1
ATOM 682 O O . ALA A 1 84 ? 3.242 -4.993 3.171 1.00 95.69 84 ALA A O 1
ATOM 683 N N . ASP A 1 85 ? 3.110 -7.225 3.328 1.00 96.06 85 ASP A N 1
ATOM 684 C CA . ASP A 1 85 ? 3.462 -7.537 1.929 1.00 96.06 85 ASP A CA 1
ATOM 685 C C . ASP A 1 85 ? 2.352 -7.211 0.903 1.00 96.06 85 ASP A C 1
ATOM 687 O O . ASP A 1 85 ? 1.958 -8.024 0.062 1.00 96.06 85 ASP A O 1
ATOM 691 N N . VAL A 1 86 ? 1.829 -5.987 0.950 1.00 97.06 86 VAL A N 1
ATOM 692 C CA . VAL A 1 86 ? 0.698 -5.532 0.131 1.00 97.06 86 VAL A CA 1
ATOM 693 C C . VAL A 1 86 ? 1.066 -5.327 -1.336 1.00 97.06 86 VAL A C 1
ATOM 695 O O . VAL A 1 86 ? 0.254 -5.621 -2.215 1.00 97.06 86 VAL A O 1
ATOM 698 N N . ALA A 1 87 ? 2.280 -4.873 -1.646 1.00 97.31 87 ALA A N 1
ATOM 699 C CA . ALA A 1 87 ? 2.680 -4.561 -3.017 1.00 97.31 87 ALA A CA 1
ATOM 700 C C . ALA A 1 87 ? 2.584 -5.785 -3.943 1.00 97.31 87 ALA A C 1
ATOM 702 O O . ALA A 1 87 ? 2.124 -5.682 -5.084 1.00 97.31 87 ALA A O 1
ATOM 703 N N . LYS A 1 88 ? 2.948 -6.976 -3.448 1.00 96.19 88 LYS A N 1
ATOM 704 C CA . LYS A 1 88 ? 2.839 -8.214 -4.231 1.00 96.19 88 LYS A CA 1
ATOM 705 C C . LYS A 1 88 ? 1.381 -8.581 -4.513 1.00 96.19 88 LYS A C 1
ATOM 707 O O . LYS A 1 88 ? 1.074 -8.972 -5.637 1.00 96.19 88 LYS A O 1
ATOM 712 N N . VAL A 1 89 ? 0.487 -8.397 -3.542 1.00 97.12 89 VAL A N 1
ATOM 713 C CA . VAL A 1 89 ? -0.962 -8.625 -3.700 1.00 97.12 89 VAL A CA 1
ATOM 714 C C . VAL A 1 89 ? -1.580 -7.608 -4.672 1.00 97.12 89 VAL A C 1
ATOM 716 O O . VAL A 1 89 ? -2.412 -7.953 -5.519 1.00 97.12 89 VAL A O 1
ATOM 719 N N . ALA A 1 90 ? -1.141 -6.349 -4.597 1.00 96.12 90 ALA A N 1
ATOM 720 C CA . ALA A 1 90 ? -1.648 -5.248 -5.410 1.00 96.12 90 ALA A CA 1
ATOM 721 C C . ALA A 1 90 ? -1.215 -5.320 -6.881 1.00 96.12 90 ALA A C 1
ATOM 723 O O . ALA A 1 90 ? -2.027 -5.056 -7.769 1.00 96.12 90 ALA A O 1
ATOM 724 N N . PHE A 1 91 ? 0.031 -5.710 -7.156 1.00 95.81 91 PHE A N 1
ATOM 725 C CA . PHE A 1 91 ? 0.600 -5.640 -8.509 1.00 95.81 91 PHE A CA 1
ATOM 726 C C . PHE A 1 91 ? 0.829 -7.011 -9.155 1.00 95.81 91 PHE A C 1
ATOM 728 O O . PHE A 1 91 ? 1.025 -7.106 -10.367 1.00 95.81 91 PHE A O 1
ATOM 735 N N . GLY A 1 92 ? 0.783 -8.097 -8.379 1.00 93.25 92 GLY A N 1
ATOM 736 C CA . GLY A 1 92 ? 1.029 -9.444 -8.882 1.00 93.25 92 GLY A CA 1
ATOM 737 C C . GLY A 1 92 ? 2.422 -9.565 -9.504 1.00 93.25 92 GLY A C 1
ATOM 738 O O . GLY A 1 92 ? 3.440 -9.436 -8.820 1.00 93.25 92 GLY A O 1
ATOM 739 N N . ASN A 1 93 ? 2.469 -9.846 -10.807 1.00 91.81 93 ASN A N 1
ATOM 740 C CA . ASN A 1 93 ? 3.711 -9.932 -11.586 1.00 91.81 93 ASN A CA 1
ATOM 741 C C . ASN A 1 93 ? 3.988 -8.670 -12.421 1.00 91.81 93 ASN A C 1
ATOM 743 O O . ASN A 1 93 ? 4.997 -8.614 -13.119 1.00 91.81 93 ASN A O 1
ATOM 747 N N . GLN A 1 94 ? 3.108 -7.668 -12.365 1.00 93.94 94 GLN A N 1
ATOM 748 C CA . GLN A 1 94 ? 3.281 -6.413 -13.089 1.00 93.94 94 GLN A CA 1
ATOM 749 C C . GLN A 1 94 ? 4.235 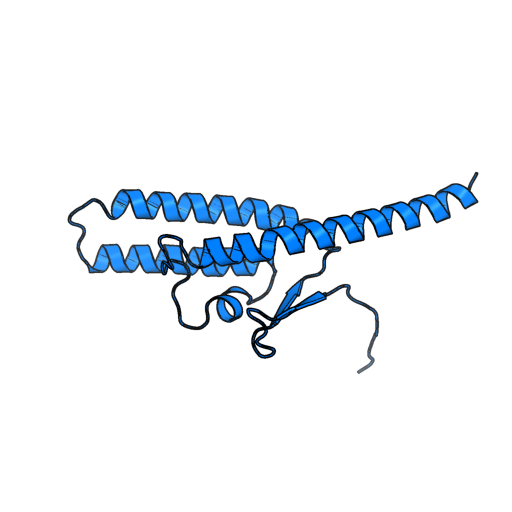-5.484 -12.340 1.00 93.94 94 GLN A C 1
ATOM 751 O O . GLN A 1 94 ? 4.293 -5.483 -11.110 1.00 93.94 94 GLN A O 1
ATOM 756 N N . SER A 1 95 ? 4.959 -4.651 -13.087 1.00 93.56 95 SER A N 1
ATOM 757 C CA . SER A 1 95 ? 5.731 -3.569 -12.481 1.00 93.56 95 SER A CA 1
ATOM 758 C C . SER A 1 95 ? 4.781 -2.479 -11.952 1.00 93.56 95 SER A C 1
ATOM 760 O O . SER A 1 95 ? 3.847 -2.117 -12.673 1.00 93.56 95 SER A O 1
ATOM 762 N N . PRO A 1 96 ? 4.994 -1.906 -10.754 1.00 95.81 96 PRO A N 1
ATOM 763 C CA . PRO A 1 96 ? 4.188 -0.804 -10.222 1.00 95.81 96 PRO A CA 1
ATOM 764 C C . PRO A 1 96 ? 4.248 0.459 -11.092 1.00 95.81 96 PRO A C 1
ATOM 766 O O . PRO A 1 96 ? 3.306 1.248 -11.088 1.00 95.81 96 PRO A O 1
ATOM 769 N N . ILE A 1 97 ? 5.316 0.618 -11.878 1.00 93.50 97 ILE A N 1
ATOM 770 C CA . ILE A 1 97 ? 5.482 1.681 -12.882 1.00 93.50 97 ILE A CA 1
ATOM 771 C C . ILE A 1 97 ? 4.951 1.285 -14.271 1.00 93.50 97 ILE A C 1
ATOM 773 O O . ILE A 1 97 ? 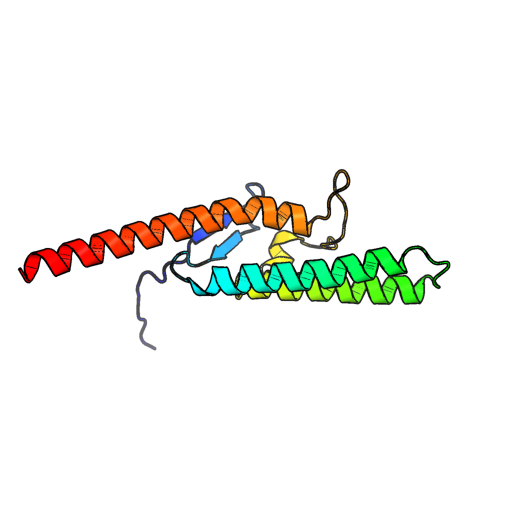5.187 1.979 -15.254 1.00 93.50 97 ILE A O 1
ATOM 777 N N . SER A 1 98 ? 4.218 0.174 -14.395 1.00 93.12 98 SER A N 1
ATOM 778 C CA . SER A 1 98 ? 3.462 -0.097 -15.625 1.00 93.12 98 SER A CA 1
ATOM 779 C C . SER A 1 98 ? 2.367 0.954 -15.768 1.00 93.12 98 SER A C 1
ATOM 781 O O . SER A 1 98 ? 1.680 1.262 -14.792 1.00 93.12 98 SER A O 1
ATOM 783 N N . THR A 1 99 ? 2.163 1.482 -16.972 1.00 91.75 99 THR A N 1
ATOM 784 C CA . THR A 1 99 ? 1.110 2.469 -17.215 1.00 91.75 99 THR A CA 1
ATOM 785 C C . THR A 1 99 ? -0.177 1.806 -17.699 1.00 91.75 99 THR A C 1
ATOM 787 O O . THR A 1 99 ? -0.180 0.903 -18.534 1.00 91.75 99 THR A O 1
ATOM 790 N N . VAL A 1 100 ? -1.313 2.271 -17.181 1.00 89.88 100 VAL A N 1
ATOM 791 C CA . VAL A 1 100 ? -2.653 1.888 -17.640 1.00 89.88 100 VAL A CA 1
ATOM 792 C C . VAL A 1 100 ? -3.423 3.163 -17.949 1.00 89.88 100 VAL A C 1
ATOM 794 O O . VAL A 1 100 ? -3.787 3.918 -17.042 1.00 89.88 100 VAL A O 1
ATOM 797 N N . LYS A 1 101 ? -3.680 3.401 -19.241 1.00 91.19 101 LYS A N 1
ATOM 798 C CA . LYS A 1 101 ? -4.290 4.642 -19.755 1.00 91.19 101 LYS A CA 1
ATOM 799 C C . LYS A 1 101 ? -3.526 5.895 -19.286 1.00 91.19 101 LYS A C 1
ATOM 801 O O . LYS A 1 101 ? -4.129 6.809 -18.735 1.00 91.19 101 LYS A O 1
ATOM 806 N N . GLY A 1 102 ? -2.200 5.883 -19.446 1.00 88.69 102 GLY A N 1
ATOM 807 C CA . GLY A 1 102 ? -1.328 7.030 -19.154 1.00 88.69 102 GLY A CA 1
ATOM 808 C C . GLY A 1 102 ? -1.016 7.280 -17.676 1.00 88.69 102 GLY A C 1
ATOM 809 O O . GLY A 1 102 ? -0.430 8.304 -17.364 1.00 88.69 102 GLY A O 1
ATOM 810 N N . LYS A 1 103 ? -1.399 6.370 -16.772 1.00 92.44 103 LYS A N 1
ATOM 811 C CA . LYS A 1 103 ? -1.152 6.499 -15.330 1.00 92.44 103 LYS A CA 1
ATOM 812 C C . LYS A 1 103 ? -0.430 5.284 -14.775 1.00 92.44 103 LYS A C 1
ATOM 814 O O . LYS A 1 103 ? -0.807 4.169 -15.154 1.00 92.44 103 LYS A O 1
ATOM 819 N N . PHE A 1 104 ? 0.537 5.467 -13.880 1.00 94.75 104 PHE A N 1
ATOM 820 C CA . PHE A 1 104 ? 1.239 4.347 -13.263 1.00 94.75 104 PHE A CA 1
ATOM 821 C C . PHE A 1 104 ? 0.303 3.501 -12.392 1.00 94.75 104 PHE A C 1
ATOM 823 O O . PHE A 1 104 ? -0.667 3.983 -11.794 1.00 94.75 104 PHE A O 1
ATOM 830 N N . LEU A 1 105 ? 0.587 2.202 -12.323 1.00 95.81 105 LEU A N 1
ATOM 831 C CA . LEU A 1 105 ? -0.235 1.246 -11.589 1.00 95.81 105 LEU A CA 1
ATOM 832 C C . LEU A 1 105 ? -0.236 1.535 -10.081 1.00 95.81 105 LEU A C 1
ATOM 834 O O . LEU A 1 105 ? -1.288 1.431 -9.449 1.00 95.81 105 LEU A O 1
ATOM 838 N N . PHE A 1 106 ? 0.901 1.955 -9.514 1.00 96.25 106 PHE A N 1
ATOM 839 C CA . PHE A 1 106 ? 0.974 2.343 -8.101 1.00 96.25 106 PHE A CA 1
ATOM 840 C C . PHE A 1 106 ? 0.097 3.560 -7.789 1.00 96.25 106 PHE A C 1
ATOM 842 O O . PHE A 1 106 ? -0.553 3.586 -6.747 1.00 96.25 106 PHE A O 1
ATOM 849 N N . GLU A 1 107 ? 0.022 4.547 -8.689 1.00 95.44 107 GLU A N 1
ATOM 850 C CA . GLU A 1 107 ? -0.819 5.727 -8.480 1.00 95.44 107 GLU A CA 1
ATOM 851 C C . GLU A 1 107 ? -2.291 5.332 -8.468 1.00 95.44 107 GLU A C 1
ATOM 853 O O . GLU A 1 107 ? -3.030 5.731 -7.575 1.00 95.44 107 GLU A O 1
ATOM 858 N N . ARG A 1 108 ? -2.710 4.490 -9.422 1.00 95.44 108 ARG A N 1
ATOM 859 C CA . ARG A 1 108 ? -4.078 3.954 -9.461 1.00 95.44 108 ARG A CA 1
ATOM 860 C C . ARG A 1 108 ? -4.427 3.199 -8.183 1.00 95.44 108 ARG A C 1
ATOM 862 O O . ARG A 1 108 ? -5.540 3.332 -7.684 1.00 95.44 108 ARG A O 1
ATOM 869 N N . PHE A 1 109 ? -3.486 2.418 -7.658 1.00 95.75 109 PHE A N 1
ATOM 870 C CA . PHE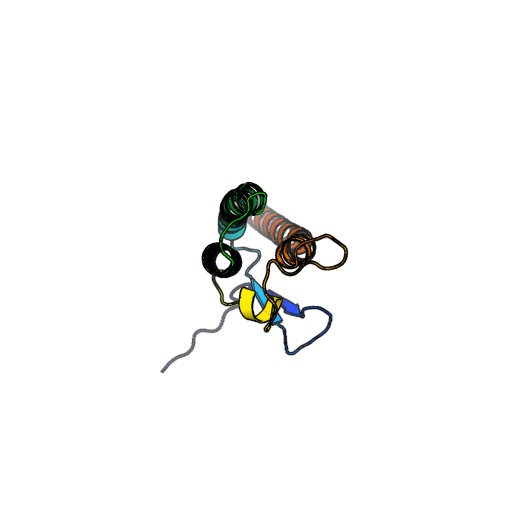 A 1 109 ? -3.669 1.712 -6.396 1.00 95.75 109 PHE A CA 1
ATOM 871 C C . PHE A 1 109 ? -3.829 2.683 -5.220 1.00 95.75 109 PHE A C 1
ATOM 873 O O . PHE A 1 109 ? -4.784 2.551 -4.459 1.00 95.75 109 PHE A O 1
ATOM 880 N N . LEU A 1 110 ? -2.955 3.686 -5.093 1.00 94.56 110 LEU A N 1
ATOM 881 C CA . LEU A 1 110 ? -3.032 4.677 -4.014 1.00 94.56 110 LEU A CA 1
ATOM 882 C C . LEU A 1 110 ? -4.298 5.538 -4.094 1.00 94.56 110 LEU A C 1
ATOM 884 O O . LEU A 1 110 ? -4.878 5.856 -3.060 1.00 94.56 110 LEU A O 1
ATOM 888 N N . GLU A 1 111 ? -4.761 5.884 -5.294 1.00 93.38 111 GLU A N 1
ATOM 889 C CA . GLU A 1 111 ? -6.020 6.611 -5.494 1.00 93.38 111 GLU A CA 1
ATOM 890 C C . GLU A 1 111 ? -7.249 5.781 -5.157 1.00 93.38 111 GLU A C 1
ATOM 892 O O . GLU A 1 111 ? -8.230 6.322 -4.650 1.00 93.38 111 GLU A O 1
ATOM 897 N N . ALA A 1 112 ? -7.200 4.476 -5.423 1.00 93.50 112 ALA A N 1
ATOM 898 C CA . ALA A 1 112 ? -8.256 3.568 -5.016 1.00 93.50 112 ALA A CA 1
ATOM 899 C C . ALA A 1 112 ? -8.242 3.361 -3.497 1.00 93.50 112 ALA A C 1
ATOM 901 O O . ALA A 1 112 ? -9.288 3.465 -2.873 1.00 93.50 112 ALA A O 1
ATOM 902 N N . ALA A 1 113 ? -7.080 3.105 -2.889 1.00 91.38 113 ALA A N 1
ATOM 903 C CA . ALA A 1 113 ? -6.966 2.771 -1.469 1.00 91.38 113 ALA A CA 1
ATOM 904 C C . ALA A 1 113 ? -7.118 3.989 -0.541 1.00 91.38 113 ALA A C 1
ATOM 906 O O . ALA A 1 113 ? -7.749 3.887 0.511 1.00 91.38 113 ALA A O 1
ATOM 907 N N . GLY A 1 114 ? -6.566 5.143 -0.924 1.00 87.62 114 GLY A N 1
ATOM 908 C CA . GLY A 1 114 ? -6.473 6.347 -0.092 1.00 87.62 114 GLY A CA 1
ATOM 909 C C . GLY A 1 114 ? -7.808 6.812 0.506 1.00 87.62 114 GLY A C 1
ATOM 910 O O . GLY A 1 114 ? -7.889 6.942 1.728 1.00 87.62 114 GLY A O 1
ATOM 911 N N . PRO A 1 115 ? -8.876 7.002 -0.296 1.00 88.75 115 PRO A N 1
ATOM 912 C CA . PRO A 1 115 ? -10.181 7.420 0.217 1.00 88.75 115 PRO A CA 1
ATOM 913 C C . PRO A 1 115 ? -10.793 6.439 1.224 1.00 88.75 115 PRO A C 1
ATOM 915 O O . PRO A 1 115 ? -11.445 6.866 2.178 1.00 88.75 115 PRO A O 1
ATOM 918 N N . PHE A 1 116 ? -10.585 5.129 1.043 1.00 87.19 116 PHE A N 1
ATOM 919 C CA . PHE A 1 116 ? -11.067 4.128 1.999 1.00 87.19 116 PHE A CA 1
ATOM 920 C C . PHE A 1 116 ? -10.263 4.168 3.294 1.00 87.19 116 PHE A C 1
ATOM 922 O O . PHE A 1 116 ? -10.864 4.192 4.363 1.00 87.19 116 PHE A O 1
ATOM 929 N N . ILE A 1 117 ? -8.933 4.251 3.211 1.00 85.75 117 ILE A N 1
ATOM 930 C CA . ILE A 1 117 ? -8.067 4.397 4.389 1.00 85.75 117 ILE A CA 1
ATOM 931 C C . ILE A 1 117 ? -8.491 5.627 5.201 1.00 85.75 117 ILE A C 1
ATOM 933 O O . ILE A 1 117 ? -8.756 5.522 6.397 1.00 85.75 117 ILE A O 1
ATOM 937 N N . GLU A 1 118 ? -8.646 6.781 4.549 1.00 85.50 118 GLU A N 1
ATOM 938 C CA . GLU A 1 118 ? -9.055 8.020 5.215 1.00 85.50 118 GLU A CA 1
ATOM 939 C C . GLU A 1 118 ? -10.446 7.905 5.859 1.00 85.50 118 GLU A C 1
ATOM 941 O O . GLU A 1 118 ? -10.643 8.333 7.000 1.00 85.50 118 GLU A O 1
ATOM 946 N N . LYS A 1 119 ? -11.415 7.311 5.152 1.00 89.75 119 LYS A N 1
ATOM 947 C CA . LYS A 1 119 ? -12.771 7.086 5.669 1.00 89.75 119 LYS A CA 1
ATOM 948 C C . LYS A 1 119 ? -12.758 6.215 6.925 1.00 89.75 119 LYS A C 1
ATOM 950 O O . LYS A 1 119 ? -13.416 6.563 7.906 1.00 89.75 119 LYS A O 1
ATOM 955 N N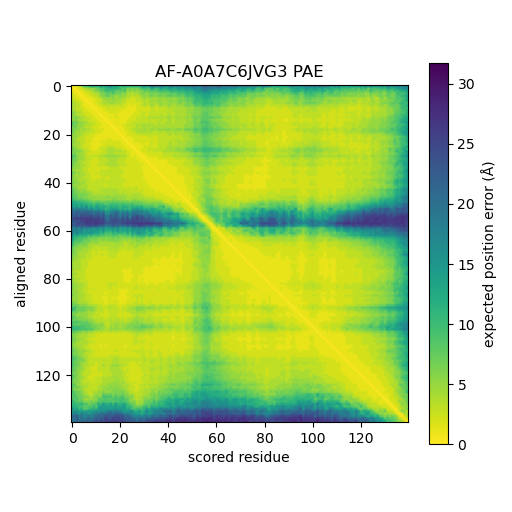 . GLU A 1 120 ? -12.041 5.097 6.893 1.00 89.75 120 GLU A N 1
ATOM 956 C CA . GLU A 1 120 ? -12.003 4.148 8.005 1.00 89.75 120 GLU A CA 1
ATOM 957 C C . GLU A 1 120 ? -11.290 4.740 9.228 1.00 89.75 120 GLU A C 1
ATOM 959 O O . GLU A 1 120 ? -11.784 4.596 10.346 1.00 89.75 120 GLU A O 1
ATOM 964 N N . ILE A 1 121 ? -10.203 5.494 9.022 1.00 86.81 121 ILE A N 1
ATOM 965 C CA . ILE A 1 121 ? -9.508 6.204 10.106 1.00 86.81 121 ILE A CA 1
ATOM 966 C C . ILE A 1 121 ? -10.429 7.250 10.749 1.00 86.81 121 ILE A C 1
ATOM 968 O O . ILE A 1 121 ? -10.540 7.309 11.973 1.00 86.81 121 ILE A O 1
ATOM 972 N N . LYS A 1 122 ? -11.154 8.050 9.953 1.00 88.19 122 LYS A N 1
ATOM 973 C CA . LYS A 1 122 ? -12.115 9.038 10.486 1.00 88.19 122 LYS A CA 1
ATOM 974 C C . LYS A 1 122 ? -13.251 8.383 11.273 1.00 88.19 122 LYS A C 1
ATOM 976 O O . LYS A 1 122 ? -13.686 8.927 12.291 1.00 88.19 122 LYS A O 1
ATOM 981 N N . ALA A 1 123 ? -13.743 7.232 10.815 1.00 90.06 123 ALA A N 1
ATOM 982 C CA . ALA A 1 123 ? -14.775 6.481 11.525 1.00 90.06 123 ALA A CA 1
ATOM 983 C C . ALA A 1 123 ? -14.281 6.013 12.904 1.00 90.06 123 ALA A C 1
ATOM 985 O O . ALA A 1 123 ? -15.007 6.155 13.892 1.00 90.06 123 ALA A O 1
ATOM 986 N N . GLU A 1 124 ? -13.039 5.535 12.984 1.00 90.06 124 GLU A N 1
ATOM 987 C CA . GLU A 1 124 ? -12.431 5.105 14.244 1.00 90.06 124 GLU A CA 1
ATOM 988 C C . GLU A 1 124 ? -12.155 6.283 15.191 1.00 90.06 124 GLU A C 1
ATOM 990 O O . GLU A 1 124 ? -12.484 6.219 16.377 1.00 90.06 124 G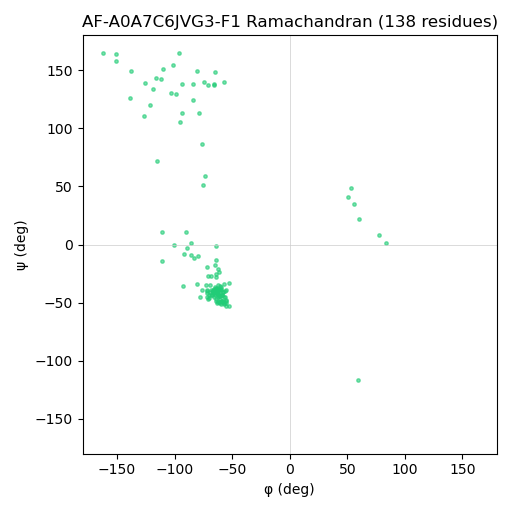LU A O 1
ATOM 995 N N . GLN A 1 125 ? -11.670 7.417 14.671 1.00 86.75 125 GLN A N 1
ATOM 996 C CA . GLN A 1 125 ? -11.514 8.648 15.460 1.00 86.75 125 GLN A CA 1
ATOM 997 C C . GLN A 1 125 ? -12.838 9.075 16.104 1.00 86.75 125 GLN A C 1
ATOM 999 O O . GLN A 1 125 ? -12.887 9.368 17.300 1.00 86.75 125 GLN A O 1
ATOM 1004 N N . ALA A 1 126 ? -13.935 9.052 15.340 1.00 89.62 126 ALA A N 1
ATOM 1005 C CA . ALA A 1 126 ? -15.260 9.382 15.857 1.00 89.62 126 ALA A CA 1
ATOM 1006 C C . ALA A 1 126 ? -15.738 8.385 16.930 1.00 89.62 126 ALA A C 1
ATOM 1008 O O . ALA A 1 126 ? -16.353 8.791 17.920 1.00 89.62 126 ALA A O 1
ATOM 1009 N N . ALA A 1 127 ? -15.456 7.089 16.767 1.00 89.19 127 ALA A N 1
ATOM 1010 C CA . ALA A 1 127 ? -15.772 6.073 17.772 1.00 89.19 127 ALA A CA 1
ATOM 1011 C C . ALA A 1 127 ? -14.979 6.294 19.072 1.00 89.19 127 ALA A C 1
ATOM 1013 O O . ALA A 1 127 ? -15.558 6.273 20.165 1.00 89.19 127 ALA A O 1
ATOM 1014 N N . SER A 1 128 ? -13.682 6.596 18.958 1.00 86.81 128 SER A N 1
ATOM 1015 C CA . SER A 1 128 ? -12.818 6.928 20.094 1.00 86.81 128 SER A CA 1
ATOM 1016 C C . SER A 1 128 ? -13.301 8.182 20.834 1.00 86.81 128 SER A C 1
ATOM 1018 O O . SER A 1 128 ? -13.433 8.158 22.060 1.00 86.81 128 SER A O 1
ATOM 1020 N N . GLN A 1 129 ? -13.674 9.242 20.105 1.00 86.94 129 GLN A N 1
ATOM 1021 C CA . GLN A 1 129 ? -14.224 10.477 20.678 1.00 86.94 129 GLN A CA 1
ATOM 1022 C C . GLN A 1 129 ? -15.494 10.200 21.503 1.00 86.94 129 GLN A C 1
ATOM 1024 O O . GLN A 1 129 ? -15.582 10.595 22.667 1.00 86.94 129 GLN A O 1
ATOM 1029 N N . ARG A 1 130 ? -16.448 9.440 20.943 1.00 90.94 130 ARG A N 1
ATOM 1030 C CA . ARG A 1 130 ? -17.692 9.048 21.636 1.00 90.94 130 ARG A CA 1
ATOM 1031 C C . ARG A 1 130 ? -17.418 8.249 22.908 1.00 90.94 130 ARG A C 1
ATOM 1033 O O . ARG A 1 130 ? -18.115 8.423 23.910 1.00 90.94 130 ARG A O 1
ATOM 1040 N N . ARG A 1 131 ? -16.408 7.372 22.884 1.00 89.06 131 ARG A N 1
ATOM 1041 C CA . ARG A 1 131 ? -15.980 6.611 24.064 1.00 89.06 131 ARG A CA 1
ATOM 1042 C C . ARG A 1 131 ? -15.478 7.552 25.155 1.00 89.06 131 ARG A C 1
ATOM 1044 O O . ARG A 1 131 ? -15.942 7.435 26.285 1.00 89.06 131 ARG A O 1
ATOM 1051 N N . ILE A 1 132 ? -14.580 8.484 24.825 1.00 85.00 132 ILE A N 1
ATOM 1052 C CA . ILE A 1 132 ? -14.049 9.470 25.780 1.00 85.00 132 ILE A CA 1
ATOM 1053 C C . ILE A 1 132 ? -15.207 10.262 26.400 1.00 85.00 132 ILE A C 1
ATOM 1055 O O . ILE A 1 132 ? -15.344 10.262 27.621 1.00 85.00 132 ILE A O 1
ATOM 1059 N N . GLU A 1 133 ? -16.103 10.823 25.583 1.00 85.88 133 GLU A N 1
ATOM 1060 C CA . GLU A 1 133 ? -17.256 11.602 26.057 1.00 85.88 133 GLU A CA 1
ATOM 1061 C C . GLU A 1 133 ? -18.158 10.831 27.029 1.00 85.88 133 GLU A C 1
ATOM 1063 O O . GLU A 1 133 ? -18.631 11.403 28.014 1.00 85.88 133 GLU A O 1
ATOM 1068 N N . LYS A 1 134 ? -18.395 9.534 26.781 1.00 86.19 134 LYS A N 1
ATOM 1069 C CA . LYS A 1 134 ? -19.194 8.680 27.673 1.00 86.19 134 LYS A CA 1
ATOM 1070 C C . LYS A 1 134 ? -18.587 8.608 29.075 1.00 86.19 134 LYS A C 1
ATOM 1072 O O . LYS A 1 134 ? -19.326 8.703 30.050 1.00 86.19 134 LYS A O 1
ATOM 1077 N N . TYR A 1 135 ? -17.266 8.460 29.174 1.00 73.75 135 TYR A N 1
ATOM 1078 C CA . TYR A 1 135 ? -16.580 8.343 30.461 1.00 73.75 135 TYR A CA 1
ATOM 1079 C C . TYR A 1 135 ? -16.362 9.701 31.137 1.00 73.75 135 TYR A C 1
ATOM 1081 O O . TYR A 1 135 ? -16.489 9.790 32.352 1.00 73.75 135 TYR A O 1
ATOM 1089 N N . THR A 1 136 ? -16.121 10.788 30.394 1.00 75.31 136 THR A N 1
ATOM 1090 C CA . THR A 1 136 ? -15.940 12.120 31.010 1.00 75.31 136 THR A CA 1
ATOM 1091 C C . THR A 1 136 ? -17.244 12.697 31.572 1.00 75.31 136 THR A C 1
ATOM 1093 O O . THR A 1 136 ? -17.207 13.463 32.530 1.00 75.31 136 THR A O 1
ATOM 1096 N N . LYS A 1 137 ? -18.407 12.306 31.028 1.00 72.19 137 LYS A N 1
ATOM 1097 C CA . LYS A 1 137 ? -19.731 12.678 31.569 1.00 72.19 137 LYS A CA 1
ATOM 1098 C C . LYS A 1 137 ? -20.087 11.966 32.877 1.00 72.19 137 LYS A C 1
ATOM 1100 O O . LYS A 1 137 ? -20.962 12.441 33.581 1.00 72.19 137 LYS A O 1
ATOM 1105 N N . GLN A 1 138 ? -19.434 10.848 33.194 1.00 61.00 138 GLN A N 1
ATOM 1106 C CA . GLN A 1 138 ? -19.667 10.097 34.436 1.00 61.00 138 GLN A CA 1
ATOM 1107 C C . GLN A 1 138 ? -18.841 10.621 35.622 1.00 61.00 138 GLN A C 1
ATOM 1109 O O . GLN A 1 138 ? -19.052 10.181 36.745 1.00 61.00 138 GLN A O 1
ATOM 1114 N N . VAL A 1 139 ? -17.902 11.541 35.373 1.00 59.03 139 VAL A N 1
ATOM 1115 C CA . VAL A 1 139 ? -16.988 12.116 36.380 1.00 59.03 139 VAL A CA 1
ATOM 1116 C C . VAL A 1 139 ? -17.316 13.599 36.650 1.00 59.03 139 VAL A C 1
ATOM 1118 O O . VAL A 1 139 ? -16.541 14.301 37.292 1.00 59.03 139 VAL A O 1
ATOM 1121 N N . ARG A 1 140 ? -18.457 14.099 36.155 1.00 48.72 140 ARG A N 1
ATOM 1122 C CA . ARG A 1 140 ? -18.974 15.448 36.431 1.00 48.72 140 ARG A CA 1
ATOM 1123 C C . ARG A 1 140 ? -20.263 15.395 37.230 1.00 48.72 140 ARG A C 1
ATOM 1125 O O . ARG A 1 140 ? -21.063 14.473 36.965 1.00 48.72 140 ARG A O 1
#

Secondary structure (DSSP, 8-state):
----------EEEEETTEEEEEEEE-TT-THHHHHHHHHHHHHHHHHHHHHHHTTS---HHHHHHHHHHHHHHHHHHHHHHHTSSHHHHHHTTS-TT-EETTEEHHHHHHHHHHHHHHHHHHHHHHHHHHHHHHHHTT--

pLDDT: mean 88.8, std 9.93, range [48.72, 98.31]

Sequence (140 aa):
MQSLNFNDGYKEFCINNDETRVIRFNPADYGMLERFSQARKNIIKSVDSLELKAGGEDELDETAGLLTEVRNLIYEQINYIFDADVAKVAFGNQSPISTVKGKFLFERFLEAAGPFIEKEIKAEQAASQRRIEKYTKQVR

Mean predicted aligned error: 5.86 Å

Nearest PDB structures (foldseek):
  2z0n-assembly1_A-2  TM=4.276E-01  e=2.647E+00  Homo sapiens
  4h8s-assembly1_A  TM=4.246E-01  e=8.160E+00  Homo sapiens

Radius of gyration: 19.49 Å; Cα contacts (8 Å, |Δi|>4): 101; chains: 1; bounding box: 42×39×62 Å

Foldseek 3Di:
DDDDDDPPQKDWDADPPDPVLIDIARLQPPVLVVLLVVLVVQLVVLVVVLVVPVVDPDDPVVNVVSLVVSQVSNQVSVCSSRVHNNSCSQQPPHGQQDDDPRHGSSVVVCVVVVVVSVVSNVVVVVVVVVVVVVVVVVVD

Solvent-accessible surface area (backbone atoms only — not comparable to full-atom values): 8060 Å² total; per-residue (Å²): 139,87,87,87,87,77,88,84,57,68,46,78,45,53,54,94,82,32,84,91,29,64,45,60,46,41,43,79,47,68,64,38,58,55,32,42,56,51,29,51,52,53,44,50,58,47,50,54,56,46,64,70,52,73,77,55,96,62,55,71,66,62,53,49,51,52,54,50,53,46,42,50,50,46,39,52,33,48,14,55,34,55,75,40,81,44,38,54,59,76,41,62,92,52,60,46,77,41,66,60,95,89,37,38,44,50,57,56,49,48,65,63,46,46,63,54,53,53,51,44,29,53,52,40,52,53,52,52,51,54,52,52,52,60,57,59,60,73,76,106